Protein AF-A0A5B0GP78-F1 (afdb_monomer)

pLDDT: mean 81.44, std 9.81, range [38.75, 91.44]

Sequence (176 aa):
GNIVSFLLTGSVFTGFVVVGLNAFSGYLQEEQATGTLESVLVMPTSVIRPMLFSGGAALIGTALGSLTMVAMFGIVLDVPFDPDPIGVVSVLGLLILVTGGLGLAGCGVLLVTKRGDPVKWAVITATTLLSGVMYPVTIFPEWLQSVAGVLPTTIALDGVRLALTRAASPADLFPA

Mean predicted aligned error: 7.42 Å

Foldseek 3Di:
DPLCVLLLLLVLLLLLLLLLLCLQQVVVLVCLVVVCVVVVVPDPDDPVVVSNVSSVVSVVVSVVVSVVSCVVCCVVVVDDWPADPVLQCVLSVVSSVVSNVLSVVQNVVCVVVVDDRVSSVVLSVCLVPQLQSNHRNVVDDPVSSVVSVPDSSNLSSVSNVCRGHDPDDPVVSDDD

Nearest PDB structures (foldseek):
  8dku-assembly1_B  TM=7.288E-01  e=1.100E-02  Aquifex aeolicus VF5
  8tun-assembly1_C  TM=8.195E-01  e=5.662E-02  Caldimonas thermodepolymerans
  7k2t-assembly1_B  TM=7.533E-01  e=4.669E-02  Aquifex aeolicus VF5
  6oih-assembly1_D  TM=7.310E-01  e=3.669E-02  Aquifex aeolicus VF5
  6oih-assembly2_C  TM=7.118E-01  e=1.224E-01  Aquifex aeolicus VF5

Secondary structure (DSSP, 8-state):
--HHHHHHHHHHHHHHHHHHHHHHHHHHHHHHHTT-HHHHHHSSS-THHHHHHHHHHHHHHHHHHHHHHHHHHHHHHT------HHHHHHHHHHHHHHHHHHHHHHHHHHHHHSS--HHHHHHHHHHHHHSSSSS-GGGS-HHHHHHHHH-HHHHHHHHHHHHHHS---TTSSS--

Solvent-accessible surface area (backbone atoms only — not comparable to full-atom values): 9392 Å² total; per-residue (Å²): 131,58,70,66,59,52,45,47,55,27,51,45,50,50,51,50,49,53,40,17,26,34,26,49,29,45,54,55,49,51,31,54,76,72,66,43,45,69,60,50,71,69,43,98,57,68,69,64,56,62,24,52,50,54,23,52,52,50,47,51,52,48,52,51,51,41,50,52,50,50,52,52,50,33,70,76,64,70,54,91,69,53,63,30,67,66,52,37,51,52,41,52,50,51,47,36,54,56,30,30,53,49,10,46,54,17,35,57,52,22,70,72,65,74,60,67,46,67,47,49,52,52,52,52,52,46,38,59,69,46,31,31,36,84,50,68,53,84,79,48,60,71,77,54,36,57,56,25,67,70,34,69,59,20,53,39,47,52,37,41,52,43,15,37,72,32,84,61,56,85,73,76,63,54,88,130

Structure (mmCIF, N/CA/C/O backbone):
data_AF-A0A5B0GP78-F1
#
_entry.id   AF-A0A5B0GP78-F1
#
loop_
_atom_site.group_PDB
_atom_site.id
_atom_site.type_symbol
_atom_site.label_atom_id
_atom_site.label_alt_id
_atom_site.label_comp_id
_atom_site.label_asym_id
_atom_site.label_entity_id
_atom_site.label_seq_id
_atom_site.pdbx_PDB_ins_code
_atom_site.Cartn_x
_atom_site.Cartn_y
_atom_site.Cartn_z
_atom_site.occupancy
_atom_site.B_iso_or_equiv
_atom_site.auth_seq_id
_atom_site.auth_comp_id
_atom_site.auth_asym_id
_atom_site.auth_atom_id
_atom_site.pdbx_PDB_model_num
ATOM 1 N N . GLY A 1 1 ? 14.517 -6.211 -17.759 1.00 55.75 1 GLY A N 1
ATOM 2 C CA . GLY A 1 1 ? 14.844 -5.618 -16.449 1.00 55.75 1 GLY A CA 1
ATOM 3 C C . GLY A 1 1 ? 15.441 -6.683 -15.555 1.00 55.75 1 GLY A C 1
ATOM 4 O O . GLY A 1 1 ? 15.081 -7.844 -15.709 1.00 55.75 1 GLY A O 1
ATOM 5 N N . ASN A 1 2 ? 16.364 -6.311 -14.669 1.00 72.88 2 ASN A N 1
ATOM 6 C CA . ASN A 1 2 ? 16.935 -7.219 -13.673 1.00 72.88 2 ASN A CA 1
ATOM 7 C C . ASN A 1 2 ? 15.807 -7.761 -12.767 1.00 72.88 2 ASN A C 1
ATOM 9 O O . ASN A 1 2 ? 14.967 -6.980 -12.317 1.00 72.88 2 ASN A O 1
ATOM 13 N N . ILE A 1 3 ? 15.783 -9.074 -12.505 1.00 78.25 3 ILE A N 1
ATOM 14 C CA . ILE A 1 3 ? 14.830 -9.735 -11.589 1.00 78.25 3 ILE A CA 1
ATOM 15 C C . ILE A 1 3 ? 14.740 -9.000 -10.251 1.00 78.25 3 ILE A C 1
ATOM 17 O O . ILE A 1 3 ? 13.656 -8.873 -9.687 1.00 78.25 3 ILE A O 1
ATOM 21 N N . VAL A 1 4 ? 15.860 -8.450 -9.779 1.00 79.06 4 VAL A N 1
ATOM 22 C CA . VAL A 1 4 ? 15.880 -7.712 -8.519 1.00 79.06 4 VAL A CA 1
ATOM 23 C C . VAL A 1 4 ? 15.065 -6.424 -8.599 1.00 79.06 4 VAL A C 1
ATOM 25 O O . VAL A 1 4 ? 14.284 -6.161 -7.696 1.00 79.06 4 VAL A O 1
ATOM 28 N N . SER A 1 5 ? 15.163 -5.661 -9.691 1.00 78.19 5 SER A N 1
ATOM 29 C CA . SER A 1 5 ? 14.348 -4.453 -9.899 1.00 78.19 5 SER A CA 1
ATOM 30 C C . SER A 1 5 ? 12.855 -4.795 -9.943 1.00 78.19 5 SER A C 1
ATOM 32 O O . SER A 1 5 ? 12.046 -4.141 -9.290 1.00 78.19 5 SER A O 1
ATOM 34 N N . PHE A 1 6 ? 12.497 -5.890 -10.621 1.00 82.44 6 PHE A N 1
ATOM 35 C CA . PHE A 1 6 ? 11.115 -6.363 -10.696 1.00 82.44 6 PHE A CA 1
ATOM 36 C C . PHE A 1 6 ? 10.538 -6.710 -9.313 1.00 82.44 6 PHE A C 1
ATOM 38 O O . PHE A 1 6 ? 9.445 -6.253 -8.966 1.00 82.44 6 PHE A O 1
ATOM 45 N N . LEU A 1 7 ? 11.285 -7.479 -8.513 1.00 83.94 7 LEU A N 1
ATOM 46 C CA . LEU A 1 7 ? 10.881 -7.867 -7.158 1.00 83.94 7 LEU A CA 1
ATOM 47 C C . LEU A 1 7 ? 10.886 -6.680 -6.188 1.00 83.94 7 LEU A C 1
ATOM 49 O O . LEU A 1 7 ? 10.011 -6.593 -5.326 1.00 83.94 7 LEU A O 1
ATOM 53 N N . LEU A 1 8 ? 11.832 -5.751 -6.339 1.00 84.62 8 LEU A N 1
ATOM 54 C CA . LEU A 1 8 ? 11.929 -4.533 -5.537 1.00 84.62 8 LEU A CA 1
ATOM 55 C C . LEU A 1 8 ? 10.680 -3.668 -5.717 1.00 84.62 8 LEU A C 1
ATOM 57 O O . LEU A 1 8 ? 10.011 -3.343 -4.737 1.00 84.62 8 LEU A O 1
ATOM 61 N N . THR A 1 9 ? 10.326 -3.357 -6.967 1.00 84.62 9 THR A N 1
ATOM 62 C CA . THR A 1 9 ? 9.128 -2.571 -7.285 1.00 84.62 9 THR A CA 1
ATOM 63 C C . THR A 1 9 ? 7.865 -3.271 -6.796 1.00 84.62 9 THR A C 1
ATOM 65 O O . THR A 1 9 ? 7.009 -2.632 -6.189 1.00 84.62 9 THR A O 1
ATOM 68 N N . GLY A 1 10 ? 7.766 -4.591 -6.989 1.00 86.56 10 GLY A N 1
ATOM 69 C CA . GLY A 1 10 ? 6.640 -5.378 -6.486 1.00 86.56 10 GLY A CA 1
ATOM 70 C C . GLY A 1 10 ? 6.514 -5.347 -4.956 1.00 86.56 10 GLY A C 1
ATOM 71 O O . GLY A 1 10 ? 5.409 -5.225 -4.423 1.00 86.56 10 GLY A O 1
ATOM 72 N N . SER A 1 11 ? 7.635 -5.407 -4.238 1.00 87.12 11 SER A N 1
ATOM 73 C CA . SER A 1 11 ? 7.663 -5.371 -2.770 1.00 87.12 11 SER A CA 1
ATOM 74 C C . SER A 1 11 ? 7.248 -4.005 -2.228 1.00 87.12 11 SER A C 1
ATOM 76 O O . SER A 1 11 ? 6.394 -3.929 -1.344 1.00 87.12 11 SER A O 1
ATOM 78 N N . VAL A 1 12 ? 7.790 -2.925 -2.803 1.00 89.00 12 VAL A N 1
ATOM 79 C CA . VAL A 1 12 ? 7.402 -1.547 -2.466 1.00 89.00 12 VAL A CA 1
ATOM 80 C C . VAL A 1 12 ? 5.907 -1.345 -2.704 1.00 89.00 12 VAL A C 1
ATOM 82 O O . VAL A 1 12 ? 5.195 -0.896 -1.807 1.00 89.00 12 VAL A O 1
ATOM 85 N N . PHE A 1 13 ? 5.412 -1.750 -3.875 1.00 90.00 13 PHE A N 1
ATOM 86 C CA . PHE A 1 13 ? 3.995 -1.670 -4.226 1.00 90.00 13 PHE A CA 1
ATOM 87 C C . PHE A 1 13 ? 3.102 -2.421 -3.230 1.00 90.00 13 PHE A C 1
ATOM 89 O O . PHE A 1 13 ? 2.105 -1.882 -2.751 1.00 90.00 13 PHE A O 1
ATOM 96 N N . THR A 1 14 ? 3.487 -3.644 -2.860 1.00 90.56 14 THR A N 1
ATOM 97 C CA . THR A 1 14 ? 2.739 -4.453 -1.886 1.00 90.56 14 THR A CA 1
ATOM 98 C C . THR A 1 14 ? 2.671 -3.764 -0.524 1.00 90.56 14 THR A C 1
ATOM 100 O O . THR A 1 14 ? 1.616 -3.773 0.108 1.00 90.56 14 THR A O 1
ATOM 103 N N . GLY A 1 15 ?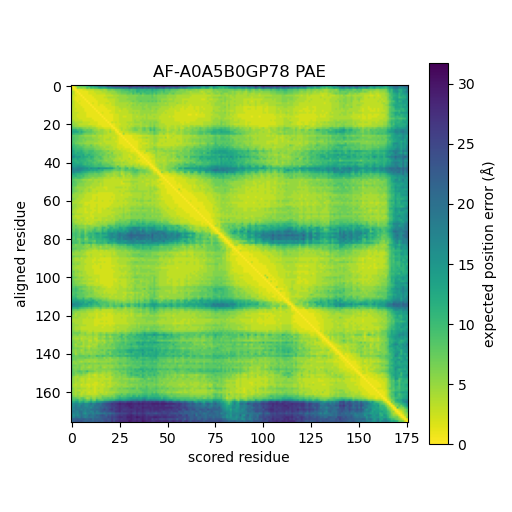 3.752 -3.104 -0.093 1.00 89.75 15 GLY A N 1
ATOM 104 C CA . GLY A 1 15 ? 3.760 -2.285 1.121 1.00 89.75 15 GLY A CA 1
ATOM 105 C C . GLY A 1 15 ? 2.688 -1.192 1.096 1.00 89.75 15 GLY A C 1
ATOM 106 O O . GLY A 1 15 ? 1.914 -1.068 2.045 1.00 89.75 15 GLY A O 1
ATOM 107 N N . PHE A 1 16 ? 2.569 -0.460 -0.015 1.00 91.00 16 PHE A N 1
ATOM 108 C CA . PHE A 1 16 ? 1.534 0.568 -0.178 1.00 91.00 16 PHE A CA 1
ATOM 109 C C . PHE A 1 16 ? 0.111 -0.004 -0.191 1.00 91.00 16 PHE A C 1
ATOM 111 O O . PHE A 1 16 ? -0.769 0.573 0.445 1.00 91.00 16 PHE A O 1
ATOM 118 N N . VAL A 1 17 ? -0.119 -1.155 -0.836 1.00 91.44 17 VAL A N 1
ATOM 119 C CA . VAL A 1 17 ? -1.424 -1.848 -0.791 1.00 91.44 17 VAL A CA 1
ATOM 120 C C . VAL A 1 17 ? -1.795 -2.217 0.643 1.00 91.44 17 VAL A C 1
ATOM 122 O O . VAL A 1 17 ? -2.919 -1.973 1.086 1.00 91.44 17 VAL A O 1
ATOM 125 N N . VAL A 1 18 ? -0.844 -2.786 1.387 1.00 90.69 18 VAL A N 1
ATOM 126 C CA . VAL A 1 18 ? -1.052 -3.187 2.781 1.00 90.69 18 VAL A CA 1
ATOM 127 C C . VAL A 1 18 ? -1.347 -1.973 3.652 1.00 90.69 18 VAL A C 1
ATOM 129 O O . VAL A 1 18 ? -2.261 -2.039 4.474 1.00 90.69 18 VAL A O 1
ATOM 132 N N . VAL A 1 19 ? -0.629 -0.861 3.486 1.00 91.31 19 VAL A N 1
ATOM 133 C CA . VAL A 1 19 ? -0.928 0.354 4.253 1.00 91.31 19 VAL A CA 1
ATOM 134 C C . VAL A 1 19 ? -2.282 0.934 3.896 1.00 91.31 19 VAL A C 1
ATOM 136 O O . VAL A 1 19 ? -3.035 1.255 4.810 1.00 91.31 19 VAL A O 1
ATOM 139 N N . GLY A 1 20 ? -2.630 1.026 2.613 1.00 90.06 20 GLY A N 1
ATOM 140 C CA . GLY A 1 20 ? -3.936 1.537 2.203 1.00 90.06 20 GLY A CA 1
ATOM 141 C C . GLY A 1 20 ? -5.085 0.741 2.824 1.00 90.06 20 GLY A C 1
ATOM 142 O O . GLY A 1 20 ? -5.991 1.326 3.411 1.00 90.06 20 GLY A O 1
ATOM 143 N N . LEU A 1 21 ? -4.992 -0.593 2.822 1.00 88.69 21 LEU A N 1
ATOM 144 C CA . LEU A 1 21 ? -5.978 -1.458 3.482 1.00 88.69 21 LEU A CA 1
ATOM 145 C C . LEU A 1 21 ? -6.023 -1.269 5.008 1.00 88.69 21 LEU A C 1
ATOM 147 O O . LEU A 1 21 ? -7.098 -1.326 5.600 1.00 88.69 21 LEU A O 1
ATOM 151 N N . ASN A 1 22 ? -4.874 -1.050 5.654 1.00 87.62 22 ASN A N 1
ATOM 152 C CA . ASN A 1 22 ? -4.783 -0.906 7.111 1.00 87.62 22 ASN A CA 1
ATOM 153 C C . ASN A 1 22 ? -5.085 0.498 7.632 1.00 87.62 22 ASN A C 1
ATOM 155 O O . ASN A 1 22 ? -5.357 0.630 8.824 1.00 87.62 22 ASN A O 1
ATOM 159 N N . ALA A 1 23 ? -5.045 1.527 6.782 1.00 82.19 23 ALA A N 1
ATOM 160 C CA . ALA A 1 23 ? -5.165 2.923 7.197 1.00 82.19 23 ALA A CA 1
ATOM 161 C C . ALA A 1 23 ? -6.413 3.186 8.056 1.00 82.19 23 ALA A C 1
ATOM 163 O O . ALA A 1 23 ? -6.379 4.018 8.957 1.00 82.19 23 ALA A O 1
ATOM 164 N N . PHE A 1 24 ? -7.492 2.435 7.812 1.00 76.31 24 PHE A N 1
ATOM 165 C CA . PHE A 1 24 ? -8.740 2.538 8.566 1.00 76.31 24 PHE A CA 1
ATOM 166 C C . PHE A 1 24 ? -9.005 1.328 9.465 1.00 76.31 24 PHE A C 1
ATOM 168 O O . PHE A 1 24 ? -9.429 1.502 10.607 1.00 76.31 24 PHE A O 1
ATOM 175 N N . SER A 1 25 ? -8.768 0.102 8.988 1.00 79.31 25 SER A N 1
ATOM 176 C CA . SER A 1 25 ? -9.119 -1.095 9.761 1.00 79.31 25 SER A CA 1
ATOM 177 C C . SER A 1 25 ? -8.108 -1.425 10.862 1.00 79.31 25 SER A C 1
ATOM 179 O O . SER A 1 25 ? -8.491 -2.059 11.842 1.00 79.31 25 SER A O 1
ATOM 181 N N . GLY A 1 26 ? -6.857 -0.959 10.752 1.00 78.94 26 GLY A N 1
ATOM 182 C CA . GLY A 1 26 ? -5.792 -1.229 11.721 1.00 78.94 26 GLY A CA 1
ATOM 183 C C . GLY A 1 26 ? -6.059 -0.603 13.088 1.00 78.94 26 GLY A C 1
ATOM 184 O O . GLY A 1 26 ? -6.044 -1.314 14.087 1.00 78.94 26 GLY A O 1
ATOM 185 N N . TYR A 1 27 ? -6.393 0.693 13.119 1.00 83.81 27 TYR A N 1
ATOM 186 C CA . TYR A 1 27 ? -6.717 1.393 14.368 1.00 83.81 27 TYR A CA 1
ATOM 187 C C . TYR A 1 27 ? -7.916 0.754 15.077 1.00 83.81 27 TYR A C 1
ATOM 189 O O . TYR A 1 27 ? -7.850 0.457 16.264 1.00 83.81 27 TYR A O 1
ATOM 197 N N . LEU A 1 28 ? -8.999 0.470 14.343 1.00 82.50 28 LEU A N 1
ATOM 198 C CA . LEU A 1 28 ? -10.164 -0.175 14.946 1.00 82.50 28 LEU A CA 1
ATOM 199 C C . LEU A 1 28 ? -9.828 -1.567 15.472 1.00 82.50 28 LEU A C 1
ATOM 201 O O . LEU A 1 28 ? -10.233 -1.878 16.582 1.00 82.50 28 LEU A O 1
ATOM 205 N N . GLN A 1 29 ? -9.093 -2.383 14.712 1.00 81.06 29 GLN A N 1
ATOM 206 C CA . GLN A 1 29 ? -8.654 -3.714 15.143 1.00 81.06 29 GLN A CA 1
ATOM 207 C C . GLN A 1 29 ? -7.839 -3.675 16.430 1.00 81.06 29 GLN A C 1
ATOM 209 O O . GLN A 1 29 ? -8.065 -4.506 17.307 1.00 81.06 29 GLN A O 1
ATOM 214 N N . GLU A 1 30 ? -6.922 -2.718 16.541 1.00 84.31 30 GLU A N 1
ATOM 215 C CA . GLU A 1 30 ? -6.119 -2.515 17.742 1.00 84.31 30 GLU A CA 1
ATOM 216 C C . GLU A 1 30 ? -7.011 -2.179 18.939 1.00 84.31 30 GLU A C 1
ATOM 218 O O . GLU A 1 30 ? -6.979 -2.902 19.931 1.00 84.31 30 GLU A O 1
ATOM 223 N N . GLU A 1 31 ? -7.910 -1.202 18.793 1.00 85.06 31 GLU A N 1
ATOM 224 C CA . GLU A 1 31 ? -8.881 -0.827 19.830 1.00 85.06 31 GLU A CA 1
ATOM 225 C C . GLU A 1 31 ? -9.859 -1.969 20.182 1.00 85.06 31 GLU A C 1
ATOM 227 O O . GLU A 1 31 ? -10.335 -2.063 21.318 1.00 85.06 31 GLU A O 1
ATOM 232 N N . GLN A 1 32 ? -10.190 -2.858 19.228 1.00 83.88 32 GLN A N 1
ATOM 233 C CA . GLN A 1 32 ? -11.003 -4.051 19.515 1.00 83.88 32 GLN A CA 1
ATOM 234 C C . GLN A 1 32 ? -10.207 -5.057 20.343 1.00 83.88 32 GLN A C 1
ATOM 236 O O . GLN A 1 32 ? -10.741 -5.633 21.289 1.00 83.88 32 GLN A O 1
ATOM 241 N N . ALA A 1 33 ? -8.945 -5.283 19.973 1.00 84.12 33 ALA A N 1
ATOM 242 C CA . ALA A 1 33 ? -8.072 -6.257 20.615 1.00 84.12 33 ALA A CA 1
ATOM 243 C C . ALA A 1 33 ? -7.727 -5.851 22.054 1.00 84.12 33 ALA A C 1
ATOM 245 O O . ALA A 1 33 ? -7.632 -6.714 22.925 1.00 84.12 33 ALA A O 1
ATOM 246 N N . THR A 1 34 ? -7.591 -4.551 22.316 1.00 87.62 34 THR A N 1
ATOM 247 C CA . THR A 1 34 ? -7.378 -3.987 23.657 1.00 87.62 34 THR A CA 1
ATOM 248 C C . THR A 1 34 ? -8.669 -3.839 24.465 1.00 87.62 34 THR A C 1
ATOM 250 O O . THR A 1 34 ? -8.605 -3.568 25.662 1.00 87.62 34 THR A O 1
ATOM 253 N N . GLY A 1 35 ? -9.841 -4.024 23.844 1.00 85.44 35 GLY A N 1
ATOM 254 C CA . GLY A 1 35 ? -11.146 -3.875 24.494 1.00 85.44 35 GLY A CA 1
ATOM 255 C C . GLY A 1 35 ? -11.534 -2.422 24.793 1.00 85.44 35 GLY A C 1
ATOM 256 O O . GLY A 1 35 ? -12.434 -2.179 25.593 1.00 85.44 35 GLY A O 1
ATOM 257 N N . THR A 1 36 ? -10.871 -1.448 24.167 1.00 89.00 36 THR A N 1
ATOM 258 C CA . THR A 1 36 ? -11.061 -0.009 24.416 1.00 89.00 36 THR A CA 1
ATOM 259 C C . THR A 1 36 ? -12.035 0.655 23.447 1.00 89.00 36 THR A C 1
ATOM 261 O O . THR A 1 36 ? -12.419 1.801 23.676 1.00 89.00 36 THR A O 1
ATOM 264 N N . LEU A 1 37 ? -12.532 -0.066 22.432 1.00 83.31 37 LEU A N 1
ATOM 265 C CA . LEU A 1 37 ? -13.538 0.442 21.487 1.00 83.31 37 LEU A CA 1
ATOM 266 C C . LEU A 1 37 ? -14.727 1.140 22.150 1.00 83.31 37 LEU A C 1
ATOM 268 O O . LEU A 1 37 ? -15.116 2.221 21.718 1.00 83.31 37 LEU A O 1
ATOM 272 N N . GLU A 1 38 ? -15.334 0.518 23.164 1.00 85.06 38 GLU A N 1
ATOM 273 C CA . GLU A 1 38 ? -16.517 1.080 23.827 1.00 85.06 38 GLU A CA 1
ATOM 274 C C . GLU A 1 38 ? -16.169 2.400 24.518 1.00 85.06 38 GLU A C 1
ATOM 276 O O . GLU A 1 38 ? -16.917 3.370 24.419 1.00 85.06 38 GLU A O 1
ATOM 281 N N . SER A 1 39 ? -14.981 2.476 25.126 1.00 86.50 39 SER A N 1
ATOM 282 C CA . SER A 1 39 ? -14.470 3.713 25.710 1.00 86.50 39 SER A CA 1
ATOM 283 C C . SER A 1 39 ? -14.248 4.789 24.646 1.00 86.50 39 SER A C 1
ATOM 285 O O . SER A 1 39 ? -14.605 5.941 24.877 1.00 86.50 39 SER A O 1
ATOM 287 N N . VAL A 1 40 ? -13.685 4.436 23.487 1.00 85.50 40 VAL A N 1
ATOM 288 C CA . VAL A 1 40 ? -13.427 5.374 22.380 1.00 85.50 40 VAL A CA 1
ATOM 289 C C . VAL A 1 40 ? -14.728 5.880 21.750 1.00 85.50 40 VAL A C 1
ATOM 291 O O . VAL A 1 40 ? -14.809 7.047 21.377 1.00 85.50 40 VAL A O 1
ATOM 294 N N . LEU A 1 41 ? -15.769 5.047 21.675 1.00 83.56 41 LEU A N 1
ATOM 295 C CA . LEU A 1 41 ? -17.084 5.432 21.143 1.00 83.56 41 LEU A CA 1
ATOM 296 C C . LEU A 1 41 ? -17.867 6.372 22.071 1.00 83.56 41 LEU A C 1
ATOM 298 O O . LEU A 1 41 ? -18.704 7.134 21.591 1.00 83.56 41 LEU A O 1
ATOM 302 N N . VAL A 1 42 ? -17.608 6.321 23.380 1.00 89.12 42 VAL A N 1
ATOM 303 C CA . VAL A 1 42 ? -18.243 7.199 24.382 1.00 89.12 42 VAL A CA 1
ATOM 304 C C . VAL A 1 42 ? -17.502 8.534 24.524 1.00 89.12 42 VAL A C 1
ATOM 306 O O . VAL A 1 42 ? -18.062 9.510 25.028 1.00 89.12 42 VAL A O 1
ATOM 309 N N . MET A 1 43 ? -16.250 8.616 24.066 1.00 87.50 43 MET A N 1
ATOM 310 C CA . MET A 1 43 ? -15.494 9.865 24.095 1.00 87.50 43 MET A CA 1
ATOM 311 C C . MET A 1 43 ? -16.140 10.939 23.201 1.00 87.50 43 MET A C 1
ATOM 313 O O . MET A 1 43 ? -16.664 10.642 22.130 1.00 87.50 43 MET A O 1
ATOM 317 N N . PRO A 1 44 ? -16.033 12.228 23.574 1.00 82.75 44 PRO A N 1
ATOM 318 C CA . PRO A 1 44 ? -16.580 13.341 22.790 1.00 82.75 44 PRO A CA 1
ATOM 319 C C . PRO A 1 44 ? -15.833 13.596 21.464 1.00 82.75 44 PRO A C 1
ATOM 321 O O . PRO A 1 44 ? -16.146 14.538 20.737 1.00 82.75 44 PRO A O 1
ATOM 324 N N . THR A 1 45 ? -14.815 12.796 21.142 1.00 81.12 45 THR A N 1
ATOM 325 C CA . THR A 1 45 ? -13.989 12.919 19.938 1.00 81.12 45 THR A CA 1
ATOM 326 C C . THR A 1 45 ? -14.410 11.914 18.873 1.00 81.12 45 THR A C 1
ATOM 328 O O . THR A 1 45 ? -14.544 10.729 19.154 1.00 81.12 45 THR A O 1
ATOM 331 N N . SER A 1 46 ? -14.538 12.351 17.616 1.00 82.31 46 SER A N 1
ATOM 332 C CA . SER A 1 46 ? -14.850 11.442 16.506 1.00 82.31 46 SER A CA 1
ATOM 333 C C . SER A 1 46 ? -13.728 10.423 16.270 1.00 82.31 46 SER A C 1
ATOM 335 O O . SER A 1 46 ? -12.580 10.829 16.063 1.00 82.31 46 SER A O 1
ATOM 337 N N . VAL A 1 47 ? -14.081 9.142 16.146 1.00 81.12 47 VAL A N 1
ATOM 338 C CA . VAL A 1 47 ? -13.166 8.019 15.841 1.00 81.12 47 VAL A CA 1
ATOM 339 C C . VAL A 1 47 ? -12.363 8.230 14.545 1.00 81.12 47 VAL A C 1
ATOM 341 O O . VAL A 1 47 ? -11.233 7.775 14.415 1.00 81.12 47 VAL A O 1
ATOM 344 N N . ILE A 1 48 ? -12.899 9.012 13.604 1.00 80.62 48 ILE A N 1
ATOM 345 C CA . ILE A 1 48 ? -12.260 9.304 12.312 1.00 80.62 48 ILE A CA 1
ATOM 346 C C . ILE A 1 48 ? -10.903 10.015 12.475 1.00 80.62 48 ILE A C 1
ATOM 348 O O . ILE A 1 48 ? -9.986 9.771 11.696 1.00 80.62 48 ILE A O 1
ATOM 352 N N . ARG A 1 49 ? -10.739 10.883 13.484 1.00 85.38 49 ARG A N 1
ATOM 353 C CA . ARG A 1 49 ? -9.491 11.648 13.683 1.00 85.38 49 ARG A CA 1
ATOM 354 C C . ARG A 1 49 ? -8.284 10.750 13.998 1.00 85.38 49 ARG A C 1
ATOM 356 O O . ARG A 1 49 ? -7.303 10.845 13.261 1.00 85.38 49 ARG A O 1
ATOM 363 N N . PRO A 1 50 ? -8.319 9.888 15.033 1.00 84.50 50 PRO A N 1
ATOM 364 C CA . PRO A 1 50 ? -7.210 8.977 15.309 1.00 84.50 50 PRO A CA 1
ATOM 365 C C . PRO A 1 50 ? -6.985 7.963 14.180 1.00 84.50 50 PRO A C 1
ATOM 367 O O . PRO A 1 50 ? -5.833 7.665 13.874 1.00 84.50 50 PRO A O 1
ATOM 370 N N . MET A 1 51 ? -8.043 7.519 13.484 1.00 84.69 51 MET A N 1
ATOM 371 C CA . MET A 1 51 ? -7.903 6.670 12.290 1.00 84.69 51 MET A CA 1
ATOM 372 C C . MET A 1 51 ? -7.071 7.353 11.196 1.00 84.69 51 MET A C 1
ATOM 374 O O . MET A 1 51 ? -6.094 6.782 10.719 1.00 84.69 51 MET A O 1
ATOM 378 N N . LEU A 1 52 ? -7.410 8.595 10.828 1.00 85.88 52 LEU A N 1
ATOM 379 C CA . LEU A 1 52 ? -6.667 9.348 9.810 1.00 85.88 52 LEU A CA 1
ATOM 380 C C . LEU A 1 52 ? -5.218 9.612 10.227 1.00 85.88 52 LEU A C 1
ATOM 382 O O . LEU A 1 52 ? -4.320 9.546 9.389 1.00 85.88 52 LEU A O 1
ATOM 386 N N . PHE A 1 53 ? -4.982 9.892 11.510 1.00 87.81 53 PHE A N 1
ATOM 387 C CA . PHE A 1 53 ? -3.632 10.109 12.026 1.00 87.81 53 PHE A CA 1
ATOM 388 C C . PHE A 1 53 ? -2.780 8.836 11.948 1.00 87.81 53 PHE A C 1
ATOM 390 O O . PHE A 1 53 ? -1.662 8.880 11.436 1.00 87.81 53 PHE A O 1
ATOM 397 N N . SER A 1 54 ? -3.324 7.699 12.391 1.00 87.06 54 SER A N 1
ATOM 398 C CA . SER A 1 54 ? -2.653 6.395 12.318 1.00 87.06 54 SER A CA 1
ATOM 399 C C . SER A 1 54 ? -2.360 5.991 10.868 1.00 87.06 54 SER A C 1
ATOM 401 O O . SER A 1 54 ? -1.222 5.655 10.532 1.00 87.06 54 SER A O 1
ATOM 403 N N . GLY A 1 55 ? -3.343 6.132 9.972 1.00 87.56 55 GLY A N 1
ATOM 404 C CA . GLY A 1 55 ? -3.164 5.870 8.543 1.00 87.56 55 GLY A CA 1
ATOM 405 C C . GLY A 1 55 ? -2.108 6.770 7.896 1.00 87.56 55 GLY A C 1
ATOM 406 O O . GLY A 1 55 ? -1.245 6.284 7.167 1.00 87.56 55 GLY A O 1
ATOM 407 N N . GLY A 1 56 ? -2.117 8.070 8.205 1.00 88.62 56 GLY A N 1
ATOM 408 C CA . GLY A 1 56 ? -1.109 9.019 7.726 1.00 88.62 56 GLY A CA 1
ATOM 409 C C . GLY A 1 56 ? 0.303 8.685 8.218 1.00 88.62 56 GLY A C 1
ATOM 410 O O . GLY A 1 56 ? 1.247 8.686 7.428 1.00 88.62 56 GLY A O 1
ATOM 411 N N . ALA A 1 57 ? 0.452 8.330 9.496 1.00 89.25 57 ALA A N 1
ATOM 412 C CA . ALA A 1 57 ? 1.733 7.907 10.058 1.00 89.25 57 ALA A CA 1
ATOM 413 C C . ALA A 1 57 ? 2.258 6.623 9.391 1.00 89.25 57 ALA A C 1
ATOM 415 O O . ALA A 1 57 ? 3.434 6.552 9.029 1.00 89.25 57 ALA A O 1
ATOM 416 N N . ALA A 1 58 ? 1.385 5.637 9.157 1.00 89.44 58 ALA A N 1
ATOM 417 C CA . ALA A 1 58 ? 1.738 4.399 8.462 1.00 89.44 58 ALA A CA 1
ATOM 418 C C . ALA A 1 58 ? 2.165 4.643 7.003 1.00 89.44 58 ALA A C 1
ATOM 420 O O . ALA A 1 58 ? 3.123 4.026 6.523 1.00 89.44 58 ALA A O 1
ATOM 421 N N . LEU A 1 59 ? 1.498 5.574 6.308 1.00 89.50 59 LEU A N 1
ATOM 422 C CA . LEU A 1 59 ? 1.864 5.995 4.952 1.00 89.50 59 LEU A CA 1
ATOM 423 C C . LEU A 1 59 ? 3.245 6.642 4.912 1.00 89.50 59 LEU A C 1
ATOM 425 O O . LEU A 1 59 ? 4.061 6.266 4.073 1.00 89.50 59 LEU A O 1
ATOM 429 N N . ILE A 1 60 ? 3.537 7.558 5.837 1.00 90.88 60 ILE A N 1
ATOM 430 C CA . ILE A 1 60 ? 4.859 8.194 5.936 1.00 90.88 60 ILE A CA 1
ATOM 431 C C . ILE A 1 60 ? 5.935 7.143 6.223 1.00 90.88 60 ILE A C 1
ATOM 433 O O . ILE A 1 60 ? 6.966 7.123 5.553 1.00 90.88 60 ILE A O 1
ATOM 437 N N . GLY A 1 61 ? 5.686 6.236 7.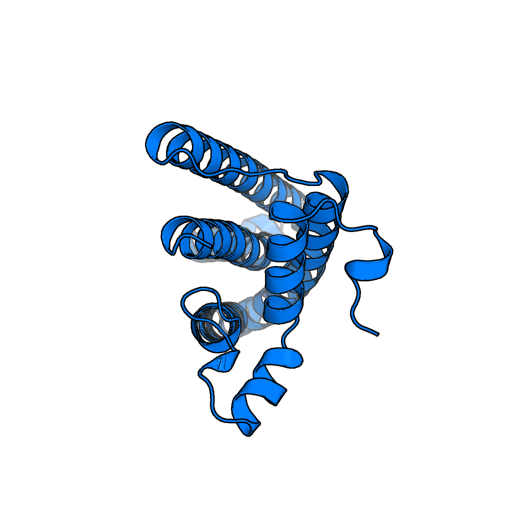173 1.00 90.62 61 GLY A N 1
ATOM 438 C CA . GLY A 1 61 ? 6.616 5.155 7.504 1.00 90.62 61 GLY A CA 1
ATOM 439 C C . GLY A 1 61 ? 6.910 4.244 6.311 1.00 90.62 61 GLY A C 1
ATOM 440 O O . GLY A 1 61 ? 8.063 3.895 6.070 1.00 90.62 61 GLY A O 1
ATOM 441 N N . THR A 1 62 ? 5.892 3.919 5.514 1.00 91.00 62 THR A N 1
ATOM 442 C CA . THR A 1 62 ? 6.053 3.079 4.315 1.00 91.00 62 THR A CA 1
ATOM 443 C C . THR A 1 62 ? 6.723 3.821 3.172 1.00 91.00 62 THR A C 1
ATOM 445 O O . THR A 1 62 ? 7.577 3.245 2.505 1.00 91.00 62 THR A O 1
ATOM 448 N N . ALA A 1 63 ? 6.425 5.106 2.980 1.00 89.19 63 ALA A N 1
ATOM 449 C CA . ALA A 1 63 ? 7.131 5.939 2.014 1.00 89.19 63 ALA A CA 1
ATOM 450 C C . ALA A 1 63 ? 8.627 6.020 2.353 1.00 89.19 63 ALA A C 1
ATOM 452 O O . ALA A 1 63 ? 9.464 5.733 1.498 1.00 89.19 63 ALA A O 1
ATOM 453 N N . LEU A 1 64 ? 8.970 6.300 3.613 1.00 91.25 64 LEU A N 1
ATOM 454 C CA . LEU A 1 64 ? 10.358 6.310 4.080 1.00 91.25 64 LEU A CA 1
ATOM 455 C C . LEU A 1 64 ? 11.019 4.936 3.929 1.00 91.25 64 LEU A C 1
ATOM 457 O O . LEU A 1 64 ? 12.120 4.857 3.395 1.00 91.25 64 LEU A O 1
ATOM 461 N N . GLY A 1 65 ? 10.344 3.857 4.334 1.00 88.81 65 GLY A N 1
ATOM 462 C CA . GLY A 1 65 ? 10.841 2.486 4.177 1.00 88.81 65 GLY A CA 1
ATOM 463 C C . GLY A 1 65 ? 11.063 2.090 2.715 1.00 88.81 65 GLY A C 1
ATOM 464 O O . GLY A 1 65 ? 12.049 1.437 2.386 1.00 88.81 65 GLY A O 1
ATOM 465 N N . SER A 1 66 ? 10.183 2.524 1.811 1.00 87.69 66 SER A N 1
ATOM 466 C CA . SER A 1 66 ? 10.345 2.288 0.376 1.00 87.69 66 SER A CA 1
ATOM 467 C C . SER A 1 66 ? 11.519 3.072 -0.206 1.00 87.69 66 SER A C 1
ATOM 469 O O . SER A 1 66 ? 12.290 2.519 -0.987 1.00 87.69 66 SER A O 1
ATOM 471 N N . LEU A 1 67 ? 11.709 4.325 0.221 1.00 86.88 67 LEU A N 1
ATOM 472 C CA . LEU A 1 67 ? 12.823 5.165 -0.206 1.00 86.88 67 LEU A CA 1
ATOM 473 C C . LEU A 1 67 ? 14.158 4.577 0.260 1.00 86.88 67 LEU A C 1
ATOM 475 O O . LEU A 1 67 ? 15.093 4.480 -0.529 1.00 86.88 67 LEU A O 1
ATOM 479 N N . THR A 1 68 ? 14.247 4.149 1.523 1.00 86.81 68 THR A N 1
ATOM 480 C CA . THR A 1 68 ? 15.464 3.527 2.064 1.00 86.81 68 THR A CA 1
ATOM 481 C C . THR A 1 68 ? 15.759 2.201 1.378 1.00 86.81 68 THR A C 1
ATOM 483 O O . THR A 1 68 ? 16.909 1.942 1.034 1.00 86.81 68 THR A O 1
ATOM 486 N N . MET A 1 69 ? 14.735 1.390 1.112 1.00 85.25 69 MET A N 1
ATOM 487 C CA . MET A 1 69 ? 14.870 0.140 0.374 1.00 85.25 69 MET A CA 1
ATOM 488 C C . MET A 1 69 ? 15.388 0.392 -1.050 1.00 85.25 69 MET A C 1
ATOM 490 O O . MET A 1 69 ? 16.394 -0.196 -1.442 1.00 85.25 69 MET A O 1
ATOM 494 N N . VAL A 1 70 ? 14.777 1.308 -1.806 1.00 83.50 70 VAL A N 1
ATOM 495 C CA . VAL A 1 70 ? 15.233 1.650 -3.164 1.00 83.50 70 VAL A CA 1
ATOM 496 C C . VAL A 1 70 ? 16.644 2.237 -3.153 1.00 83.50 70 VAL A C 1
ATOM 498 O O . VAL A 1 70 ? 17.463 1.827 -3.969 1.00 83.50 70 VAL A O 1
ATOM 501 N N . ALA A 1 71 ? 16.971 3.122 -2.208 1.00 83.38 71 ALA A N 1
ATOM 502 C CA . ALA A 1 71 ? 18.313 3.689 -2.082 1.00 83.38 71 ALA A CA 1
ATOM 503 C C . ALA A 1 71 ? 19.366 2.612 -1.781 1.00 83.38 71 ALA A C 1
ATOM 505 O O . ALA A 1 71 ? 20.424 2.585 -2.408 1.00 83.38 71 ALA A O 1
ATOM 506 N N . MET A 1 72 ? 19.073 1.688 -0.862 1.00 83.69 72 MET A N 1
ATOM 507 C CA . MET A 1 72 ? 20.005 0.617 -0.506 1.00 83.69 72 MET A CA 1
ATOM 508 C C . MET A 1 72 ? 20.245 -0.345 -1.661 1.00 83.69 72 MET A C 1
ATOM 510 O O . MET A 1 72 ? 21.394 -0.635 -1.989 1.00 83.69 72 MET A O 1
ATOM 514 N N . PHE A 1 73 ? 19.182 -0.804 -2.320 1.00 79.31 73 PHE A N 1
ATOM 515 C CA . PHE A 1 73 ? 19.319 -1.712 -3.456 1.00 79.31 73 PHE A CA 1
ATOM 516 C C . PHE A 1 73 ? 19.870 -1.017 -4.707 1.00 79.31 73 PHE A C 1
ATOM 518 O O . PHE A 1 73 ? 20.601 -1.650 -5.462 1.00 79.31 73 PHE A O 1
ATOM 525 N N . GLY A 1 74 ? 19.591 0.273 -4.904 1.00 75.88 74 GLY A N 1
ATOM 526 C CA . GLY A 1 74 ? 20.172 1.075 -5.981 1.00 75.88 74 GLY A CA 1
ATOM 527 C C . GLY A 1 74 ? 21.691 1.201 -5.857 1.00 75.88 74 GLY A C 1
ATOM 528 O O . GLY A 1 74 ? 22.395 0.971 -6.833 1.00 75.88 74 GLY A O 1
ATOM 529 N N . ILE A 1 75 ? 22.202 1.472 -4.649 1.00 74.31 75 ILE A N 1
ATOM 530 C CA . ILE A 1 75 ? 23.648 1.589 -4.388 1.00 74.31 75 ILE A CA 1
ATOM 531 C C . ILE A 1 75 ? 24.352 0.226 -4.471 1.00 74.31 75 ILE A C 1
ATOM 533 O O . ILE A 1 75 ? 25.451 0.132 -5.007 1.00 74.31 75 ILE A O 1
ATOM 537 N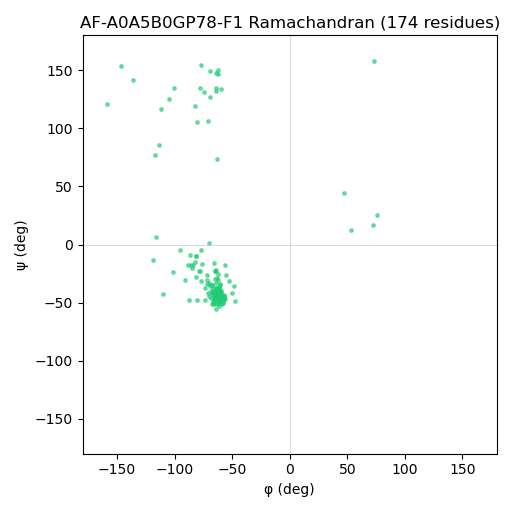 N . VAL A 1 76 ? 23.743 -0.835 -3.930 1.00 76.69 76 VAL A N 1
ATOM 538 C CA . VAL A 1 76 ? 24.382 -2.163 -3.847 1.00 76.69 76 VAL A CA 1
ATOM 539 C C . VAL A 1 76 ? 24.367 -2.907 -5.187 1.00 76.69 76 VAL A C 1
ATOM 541 O O . VAL A 1 76 ? 25.278 -3.689 -5.451 1.00 76.69 76 VAL A O 1
ATOM 544 N N . LEU A 1 77 ? 23.346 -2.696 -6.023 1.00 71.50 77 LEU A N 1
ATOM 545 C CA . LEU A 1 77 ? 23.124 -3.478 -7.248 1.00 71.50 77 LEU A CA 1
ATOM 546 C C . LEU A 1 77 ? 23.223 -2.664 -8.546 1.00 71.50 77 LEU A C 1
ATOM 548 O O . LEU A 1 77 ? 22.918 -3.214 -9.604 1.00 71.50 77 LEU A O 1
ATOM 552 N N . ASP A 1 78 ? 23.625 -1.391 -8.460 1.00 67.69 78 ASP A N 1
ATOM 553 C CA . ASP A 1 78 ? 23.812 -0.463 -9.588 1.00 67.69 78 ASP A CA 1
ATOM 554 C C . ASP A 1 78 ? 22.628 -0.470 -10.571 1.00 67.69 78 ASP A C 1
ATOM 556 O O . ASP A 1 78 ? 22.767 -0.579 -11.790 1.00 67.69 78 ASP A O 1
ATOM 560 N N . VAL A 1 79 ? 21.409 -0.450 -10.023 1.00 65.75 79 VAL A N 1
ATOM 561 C CA . VAL A 1 79 ? 20.190 -0.498 -10.835 1.00 65.75 79 VAL A CA 1
ATOM 562 C C . VAL A 1 79 ? 19.877 0.914 -11.334 1.00 65.75 79 VAL A C 1
ATOM 564 O O . VAL A 1 79 ? 19.615 1.789 -10.505 1.00 65.75 79 VAL A O 1
ATOM 567 N N . PRO A 1 80 ? 19.839 1.155 -12.660 1.00 64.88 80 PRO A N 1
ATOM 568 C CA . PRO A 1 80 ? 19.466 2.454 -13.196 1.00 64.88 80 PRO A CA 1
ATOM 569 C C . PRO A 1 80 ? 17.964 2.671 -12.986 1.00 64.88 80 PRO A C 1
ATOM 571 O O . PRO A 1 80 ? 17.135 2.056 -13.658 1.00 64.88 80 PRO A O 1
ATOM 574 N N . PHE A 1 81 ? 17.622 3.533 -12.033 1.00 66.12 81 PHE A N 1
ATOM 575 C CA . PHE A 1 81 ? 16.274 4.060 -11.859 1.00 66.12 81 PHE A CA 1
ATOM 576 C C . PHE A 1 81 ? 16.250 5.501 -12.365 1.00 66.12 81 PHE A C 1
ATOM 578 O O . PHE A 1 81 ? 17.025 6.327 -11.887 1.00 66.12 81 PHE A O 1
ATOM 585 N N . ASP A 1 82 ? 15.344 5.796 -13.295 1.00 70.12 82 ASP A N 1
ATOM 586 C CA . ASP A 1 82 ? 15.018 7.163 -13.715 1.00 70.12 82 ASP A CA 1
ATOM 587 C C . ASP A 1 82 ? 13.546 7.423 -13.368 1.00 70.12 82 ASP A C 1
ATOM 589 O O . ASP A 1 82 ? 12.663 7.243 -14.211 1.00 70.12 82 ASP A O 1
ATOM 593 N N . PRO A 1 83 ? 13.244 7.677 -12.079 1.00 71.12 83 PRO A N 1
ATOM 594 C CA . PRO A 1 83 ? 11.870 7.785 -11.625 1.00 71.12 83 PRO A CA 1
ATOM 595 C C . PRO A 1 83 ? 11.257 9.112 -12.074 1.00 71.12 83 PRO A C 1
ATOM 597 O O . PRO A 1 83 ? 11.809 10.174 -11.791 1.00 71.12 83 PRO A O 1
ATOM 600 N N . ASP A 1 84 ? 10.060 9.064 -12.662 1.00 78.75 84 ASP A N 1
ATOM 601 C CA . ASP A 1 84 ? 9.179 10.230 -12.719 1.00 78.75 84 ASP A CA 1
ATOM 602 C C . ASP A 1 84 ? 8.437 10.373 -11.374 1.00 78.75 84 ASP A C 1
ATOM 604 O O . ASP A 1 84 ? 7.504 9.609 -11.090 1.00 78.75 84 ASP A O 1
ATOM 608 N N . PRO A 1 85 ? 8.813 11.342 -10.516 1.00 77.62 85 PRO A N 1
ATOM 609 C CA . PRO A 1 85 ? 8.192 11.493 -9.206 1.00 77.62 85 PRO A CA 1
ATOM 610 C C . PRO A 1 85 ? 6.701 11.837 -9.304 1.00 77.62 85 PRO A C 1
ATOM 612 O O . PRO A 1 85 ? 5.938 11.466 -8.412 1.00 77.62 85 PRO A O 1
ATOM 615 N N . ILE A 1 86 ? 6.262 12.514 -10.369 1.00 80.81 86 ILE A N 1
ATOM 616 C CA . ILE A 1 86 ? 4.863 12.930 -10.527 1.00 80.81 86 ILE A CA 1
ATOM 617 C C . ILE A 1 86 ? 3.996 11.715 -10.875 1.00 80.81 86 ILE A C 1
ATOM 619 O O . ILE A 1 86 ? 2.967 11.481 -10.230 1.00 80.81 86 ILE A O 1
ATOM 623 N N . GLY A 1 87 ? 4.430 10.898 -11.837 1.00 80.19 87 GLY A N 1
ATOM 624 C CA . GLY A 1 87 ? 3.787 9.636 -12.190 1.00 80.19 87 GLY A CA 1
ATOM 625 C C . GLY A 1 87 ? 3.700 8.677 -11.005 1.00 80.19 87 GLY A C 1
ATOM 626 O O . GLY A 1 87 ? 2.619 8.184 -10.686 1.00 80.19 87 GLY A O 1
ATOM 627 N N . VAL A 1 88 ? 4.797 8.484 -10.267 1.00 82.12 88 VAL A N 1
ATOM 628 C CA . VAL A 1 88 ? 4.802 7.594 -9.092 1.00 82.12 88 VAL A CA 1
ATOM 629 C C . VAL A 1 88 ? 3.828 8.080 -8.015 1.00 82.12 88 VAL A C 1
ATOM 631 O O . VAL A 1 88 ? 3.019 7.294 -7.521 1.00 82.12 88 VAL A O 1
ATOM 634 N N . VAL A 1 89 ? 3.858 9.368 -7.659 1.00 85.50 89 VAL A N 1
ATOM 635 C CA . VAL A 1 89 ? 2.977 9.919 -6.614 1.00 85.50 89 VAL A CA 1
ATOM 636 C C . VAL A 1 89 ? 1.508 9.860 -7.029 1.00 85.50 89 VAL A C 1
ATOM 638 O O . VAL A 1 89 ? 0.661 9.529 -6.200 1.00 85.50 89 VAL A O 1
ATOM 641 N N . SER A 1 90 ? 1.189 10.141 -8.294 1.00 84.75 90 SER A N 1
ATOM 642 C CA . SER A 1 90 ? -0.194 10.093 -8.782 1.00 84.75 90 SER A CA 1
ATOM 643 C C . SER A 1 90 ? -0.771 8.674 -8.751 1.00 84.75 90 SER A C 1
ATOM 645 O O . SER A 1 90 ? -1.856 8.470 -8.200 1.00 84.75 90 SER A O 1
ATOM 647 N N . VAL A 1 91 ? -0.027 7.678 -9.244 1.00 86.62 91 VAL A N 1
ATOM 648 C CA . VAL A 1 91 ? -0.463 6.273 -9.235 1.00 86.62 91 VAL A CA 1
ATOM 649 C C . VAL A 1 91 ? -0.573 5.739 -7.808 1.00 86.62 91 VAL A C 1
ATOM 651 O O . VAL A 1 91 ? -1.575 5.110 -7.467 1.00 86.62 91 VAL A O 1
ATOM 654 N N . LEU A 1 92 ? 0.407 6.022 -6.941 1.00 86.88 92 LEU A N 1
ATOM 655 C CA . LEU A 1 92 ? 0.344 5.613 -5.534 1.00 86.88 92 LEU A CA 1
ATOM 656 C C . LEU A 1 92 ? -0.802 6.305 -4.788 1.00 86.88 92 LEU A C 1
ATOM 658 O O . LEU A 1 92 ? -1.474 5.666 -3.982 1.00 86.88 92 LEU A O 1
ATOM 662 N N . GLY A 1 93 ? -1.075 7.579 -5.075 1.00 87.44 93 GLY A N 1
ATOM 663 C CA . GLY A 1 93 ? -2.213 8.302 -4.508 1.00 87.44 93 GLY A CA 1
ATOM 664 C C . GLY A 1 93 ? -3.550 7.657 -4.878 1.00 87.44 93 GLY A C 1
ATOM 665 O O . GLY A 1 93 ? -4.378 7.405 -4.002 1.00 87.44 93 GLY A O 1
ATOM 666 N N . LEU A 1 94 ? -3.737 7.312 -6.155 1.00 87.94 94 LEU A N 1
ATOM 667 C CA . LEU A 1 94 ? -4.921 6.581 -6.621 1.00 87.94 94 LEU A CA 1
ATOM 668 C C . LEU A 1 94 ? -5.021 5.193 -5.982 1.00 87.94 94 LEU A C 1
ATOM 670 O O . LEU A 1 94 ? -6.096 4.802 -5.525 1.00 87.94 94 LEU A O 1
ATOM 674 N N . LEU A 1 95 ? -3.904 4.470 -5.880 1.00 90.00 95 LEU A N 1
ATOM 675 C CA . LEU A 1 95 ? -3.853 3.170 -5.216 1.00 90.00 95 LEU A CA 1
ATOM 676 C C . LEU A 1 95 ? -4.306 3.266 -3.756 1.00 90.00 95 LEU A C 1
ATOM 678 O O . LEU A 1 95 ? -5.111 2.446 -3.314 1.00 90.00 95 LEU A O 1
ATO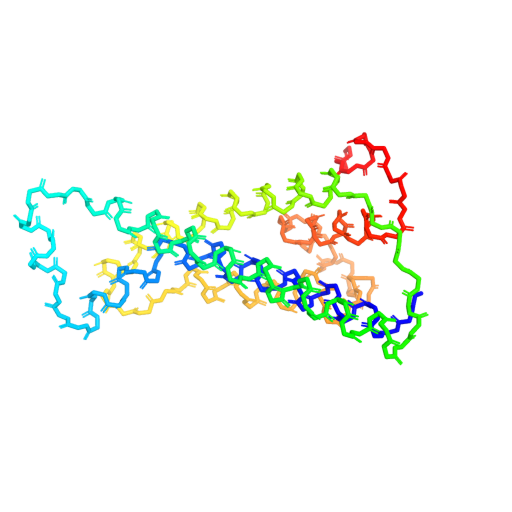M 682 N N . ILE A 1 96 ? -3.819 4.264 -3.014 1.00 89.69 96 ILE A N 1
ATOM 683 C CA . ILE A 1 96 ? -4.185 4.495 -1.610 1.00 89.69 96 ILE A CA 1
ATOM 684 C C . ILE A 1 96 ? -5.673 4.829 -1.487 1.00 89.69 96 ILE A C 1
ATOM 686 O O . ILE A 1 96 ? -6.324 4.333 -0.573 1.00 89.69 96 ILE A O 1
ATOM 690 N N . LEU A 1 97 ? -6.242 5.612 -2.408 1.00 89.12 97 LEU A N 1
ATOM 691 C CA . LEU A 1 97 ? -7.680 5.904 -2.407 1.00 89.12 97 LEU A CA 1
ATOM 692 C C . LEU A 1 97 ? -8.520 4.640 -2.628 1.00 89.12 97 LEU A C 1
ATOM 694 O O . LEU A 1 97 ? -9.475 4.397 -1.888 1.00 89.12 97 LEU A O 1
ATOM 698 N N . VAL A 1 98 ? -8.148 3.807 -3.603 1.00 89.88 98 VAL A N 1
ATOM 699 C CA . VAL A 1 98 ? -8.864 2.558 -3.910 1.00 89.88 98 VAL A CA 1
ATOM 700 C C . VAL A 1 98 ? -8.743 1.559 -2.757 1.00 89.88 98 VAL A C 1
ATOM 702 O O . VAL A 1 98 ? -9.744 1.044 -2.260 1.00 89.88 98 VAL A O 1
ATOM 705 N N . THR A 1 99 ? -7.521 1.296 -2.296 1.00 88.62 99 THR A N 1
ATOM 706 C CA . THR A 1 99 ? -7.258 0.330 -1.215 1.00 88.62 99 THR A CA 1
ATOM 707 C C . THR A 1 99 ? -7.753 0.828 0.140 1.00 88.62 99 THR A C 1
ATOM 709 O O . THR A 1 99 ? -8.256 0.028 0.923 1.00 88.62 99 THR A O 1
ATOM 712 N N . GLY A 1 100 ? -7.718 2.137 0.390 1.00 88.12 100 GLY A N 1
ATOM 713 C CA . GLY A 1 100 ? -8.329 2.774 1.556 1.00 88.12 100 GLY A CA 1
ATOM 714 C C . GLY A 1 100 ? -9.846 2.619 1.582 1.00 88.12 100 GLY A C 1
ATOM 715 O O . GLY A 1 100 ? -10.404 2.260 2.618 1.00 88.12 100 GLY A O 1
ATOM 716 N N . GLY A 1 101 ? -10.518 2.795 0.439 1.00 87.31 101 GLY A N 1
ATOM 717 C CA . GLY A 1 101 ? -11.953 2.522 0.307 1.00 87.31 101 GLY A CA 1
ATOM 718 C C . GLY A 1 101 ? -12.302 1.056 0.587 1.00 87.31 101 GLY A C 1
ATOM 719 O O . GLY A 1 101 ? -13.240 0.772 1.333 1.00 87.31 101 GLY A O 1
ATOM 720 N N . LEU A 1 102 ? -11.505 0.118 0.063 1.00 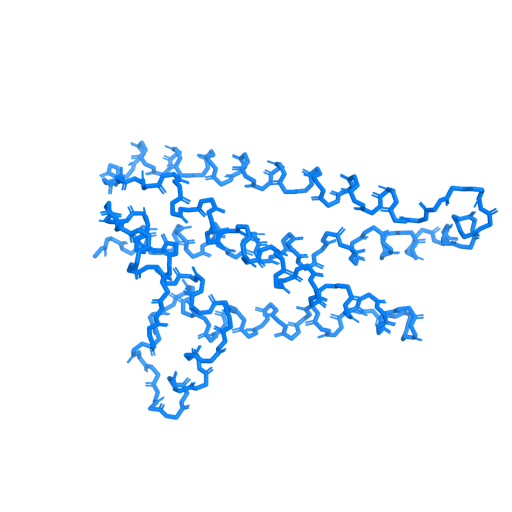87.94 102 LEU A N 1
ATOM 721 C CA . LEU A 1 102 ? -11.653 -1.314 0.353 1.00 87.94 102 LEU A CA 1
ATOM 722 C C . LEU A 1 102 ? -11.388 -1.638 1.832 1.00 87.94 102 LEU A C 1
ATOM 724 O O . LEU A 1 102 ? -12.123 -2.425 2.425 1.00 87.94 102 LEU A O 1
ATOM 728 N N . GLY A 1 103 ? -10.386 -1.007 2.448 1.00 87.50 103 GLY A N 1
ATOM 729 C CA . GLY A 1 103 ? -10.087 -1.145 3.875 1.00 87.50 103 GLY A CA 1
ATOM 730 C C . GLY A 1 103 ? -11.217 -0.620 4.764 1.00 87.50 103 GLY A C 1
ATOM 731 O O . GLY A 1 103 ? -11.559 -1.238 5.771 1.00 87.50 103 GLY A O 1
ATOM 732 N N . LEU A 1 104 ? -11.866 0.477 4.364 1.00 86.00 104 LEU A N 1
ATOM 733 C CA . LEU A 1 104 ? -13.045 1.009 5.050 1.00 86.00 104 LEU A CA 1
ATOM 734 C C . LEU A 1 104 ? -14.250 0.060 4.934 1.00 86.00 104 LEU A C 1
ATOM 736 O O . LEU A 1 104 ? -14.945 -0.174 5.923 1.00 86.00 104 LEU A O 1
ATOM 740 N N . ALA A 1 105 ? -14.469 -0.544 3.762 1.00 86.44 105 ALA A N 1
ATOM 741 C CA . ALA A 1 105 ? -15.490 -1.579 3.587 1.00 86.44 105 ALA A CA 1
ATOM 742 C C . ALA A 1 105 ? -15.205 -2.815 4.464 1.00 86.44 105 ALA A C 1
ATOM 744 O O . ALA A 1 105 ? -16.107 -3.322 5.133 1.00 86.44 105 ALA A O 1
ATOM 745 N N . GLY A 1 106 ? -13.942 -3.253 4.526 1.00 84.62 106 GLY A N 1
ATOM 746 C CA . GLY A 1 106 ? -13.487 -4.325 5.418 1.00 84.62 106 GLY A CA 1
ATOM 747 C C . GLY A 1 106 ? -13.714 -4.011 6.892 1.00 84.62 106 GLY A C 1
ATOM 748 O O . GLY A 1 106 ? -14.192 -4.862 7.638 1.00 84.62 106 GLY A O 1
ATOM 749 N N . CYS A 1 107 ? -13.483 -2.762 7.292 1.00 82.75 107 CYS A N 1
ATOM 750 C CA . CYS A 1 107 ? -13.756 -2.271 8.638 1.00 82.75 107 CYS A CA 1
ATOM 751 C C . CYS A 1 107 ? -15.242 -2.401 9.025 1.00 82.75 107 CYS A C 1
ATOM 753 O O . CYS A 1 107 ? -15.560 -2.856 10.124 1.00 82.75 107 CYS A O 1
ATOM 755 N N . GLY A 1 108 ? -16.160 -2.080 8.105 1.00 83.25 108 GLY A N 1
ATOM 756 C CA . GLY A 1 108 ? -17.599 -2.266 8.319 1.00 83.25 108 GLY A CA 1
ATOM 757 C C . GLY A 1 108 ? -17.979 -3.730 8.561 1.00 83.25 108 GLY A C 1
ATOM 758 O O . GLY A 1 108 ? -18.726 -4.030 9.490 1.00 83.25 108 GLY A O 1
ATOM 759 N N . VAL A 1 109 ? -17.415 -4.653 7.775 1.00 84.56 109 VAL A N 1
ATOM 760 C CA . VAL A 1 109 ? -17.622 -6.099 7.970 1.00 84.56 109 VAL A CA 1
ATOM 761 C C . VAL A 1 109 ? -17.035 -6.556 9.305 1.00 84.56 109 VAL A C 1
ATOM 763 O O . VAL A 1 109 ? -17.699 -7.271 10.051 1.00 84.56 109 VAL A O 1
ATOM 766 N N . LEU A 1 110 ? -15.827 -6.097 9.631 1.00 83.19 110 LEU A N 1
ATOM 767 C CA . LEU A 1 110 ? -15.106 -6.442 10.853 1.00 83.19 110 LEU A CA 1
ATOM 768 C C . LEU A 1 110 ? -15.858 -6.026 12.122 1.00 83.19 110 LEU A C 1
ATOM 770 O O . LEU A 1 110 ? -15.897 -6.785 13.089 1.00 83.19 110 LEU A O 1
ATOM 774 N N . LEU A 1 111 ? -16.499 -4.855 12.118 1.00 81.88 111 LEU A N 1
ATOM 775 C CA . LEU A 1 111 ? -17.343 -4.406 13.229 1.00 81.88 111 LEU A CA 1
ATOM 776 C C . LEU A 1 111 ? -18.517 -5.360 13.496 1.00 81.88 111 LEU A C 1
ATOM 778 O O . LEU A 1 111 ? -18.899 -5.550 14.651 1.00 81.88 111 LEU A O 1
ATOM 782 N N . VAL A 1 112 ? -19.062 -5.984 12.448 1.00 83.94 112 VAL A N 1
ATOM 783 C CA . VAL A 1 112 ? -20.175 -6.939 12.554 1.00 83.94 112 VAL A CA 1
ATOM 784 C C . VAL A 1 112 ? -19.682 -8.323 12.968 1.00 83.94 112 VAL A C 1
ATOM 786 O O . VAL A 1 112 ? -20.242 -8.927 13.881 1.00 83.94 112 VAL A O 1
ATOM 789 N N . THR A 1 113 ? -18.636 -8.842 12.320 1.00 81.44 113 THR A N 1
ATOM 790 C CA . THR A 1 113 ? -18.118 -10.192 12.594 1.00 81.44 113 THR A CA 1
ATOM 791 C C . THR A 1 113 ? -17.296 -10.273 13.877 1.00 81.44 113 THR A C 1
ATOM 793 O O . THR A 1 113 ? -17.074 -11.378 14.373 1.00 81.44 113 THR A O 1
ATOM 796 N N . LYS A 1 114 ? -16.837 -9.134 14.420 1.00 76.75 114 LYS A N 1
ATOM 797 C CA . LYS A 1 114 ? -15.964 -9.011 15.607 1.00 76.75 114 LYS A CA 1
ATOM 798 C C . LYS A 1 114 ? -14.670 -9.835 15.532 1.00 76.75 114 LYS A C 1
ATOM 800 O O . LYS A 1 114 ? -14.004 -10.046 16.544 1.00 76.75 114 LYS A O 1
ATOM 805 N N . ARG A 1 115 ? -14.326 -10.363 14.354 1.00 73.75 115 ARG A N 1
ATOM 806 C CA . ARG A 1 115 ? -13.168 -11.234 14.156 1.00 73.75 115 ARG A CA 1
ATOM 807 C C . ARG A 1 115 ? -12.733 -11.249 12.698 1.00 73.75 115 ARG A C 1
ATOM 809 O O . ARG A 1 115 ? -13.466 -11.714 11.828 1.00 73.75 115 ARG A O 1
ATOM 816 N N . GLY A 1 116 ? -11.485 -10.840 12.486 1.00 70.56 116 GLY A N 1
ATOM 817 C CA . GLY A 1 116 ? -10.819 -10.878 11.189 1.00 70.56 116 GLY A CA 1
ATOM 818 C C . GLY A 1 116 ? -11.324 -9.825 10.202 1.00 70.56 116 GLY A C 1
ATOM 819 O O . GLY A 1 116 ? -12.438 -9.320 10.308 1.00 70.56 116 GLY A O 1
ATOM 820 N N . ASP A 1 117 ? -10.476 -9.518 9.222 1.00 82.00 117 ASP A N 1
ATOM 821 C CA . ASP A 1 117 ? -10.776 -8.616 8.110 1.00 82.00 117 ASP A CA 1
ATOM 822 C C . ASP A 1 117 ? -10.784 -9.439 6.806 1.00 82.00 117 ASP A C 1
ATOM 824 O O . ASP A 1 117 ? -9.738 -9.595 6.161 1.00 82.00 117 ASP A O 1
ATOM 828 N N . PRO A 1 118 ? -11.925 -10.066 6.447 1.00 82.38 118 PRO A N 1
ATOM 829 C CA . PRO A 1 118 ? -11.999 -10.957 5.289 1.00 82.38 118 PRO A CA 1
ATOM 830 C C . PRO A 1 118 ? -11.762 -10.208 3.975 1.00 82.38 118 PRO A C 1
ATOM 832 O O . PRO A 1 118 ? -11.215 -10.780 3.033 1.00 82.38 118 PRO A O 1
ATOM 835 N N . VAL A 1 119 ? -12.123 -8.922 3.926 1.00 85.06 119 VAL A N 1
ATOM 836 C CA . VAL A 1 119 ? -11.897 -8.062 2.761 1.00 85.06 119 VAL A CA 1
ATOM 837 C C . VAL A 1 119 ? -10.403 -7.830 2.582 1.00 85.06 119 VAL A C 1
ATOM 839 O O . VAL A 1 119 ? -9.869 -8.107 1.510 1.00 85.06 119 VAL A O 1
ATOM 842 N N . LYS A 1 120 ? -9.696 -7.413 3.639 1.00 86.88 120 LYS A N 1
ATOM 843 C CA . LYS A 1 120 ? -8.236 -7.257 3.601 1.00 86.88 120 LYS A CA 1
ATOM 844 C C . LYS A 1 120 ? -7.539 -8.552 3.204 1.00 86.88 120 LYS A C 1
ATOM 846 O O . LYS A 1 120 ? -6.651 -8.517 2.357 1.00 86.88 120 LYS A O 1
ATOM 851 N N . TRP A 1 121 ? -7.937 -9.686 3.783 1.00 88.38 121 TRP A N 1
ATOM 852 C CA . TRP A 1 121 ? -7.364 -10.985 3.425 1.00 88.38 121 TRP A CA 1
ATOM 853 C C . TRP A 1 121 ? -7.539 -11.284 1.930 1.00 88.38 121 TRP A C 1
ATOM 855 O O . TRP A 1 121 ? -6.552 -11.543 1.244 1.00 88.38 121 TRP A O 1
ATOM 865 N N . ALA A 1 122 ? -8.760 -11.151 1.402 1.00 89.06 122 ALA A N 1
ATOM 866 C CA . ALA A 1 122 ? -9.046 -11.401 -0.008 1.00 89.06 122 ALA A CA 1
ATOM 867 C C . ALA A 1 122 ? -8.241 -10.479 -0.939 1.00 89.06 122 ALA A C 1
ATOM 869 O O . ALA A 1 122 ? -7.657 -10.951 -1.914 1.00 89.06 122 ALA A O 1
ATOM 870 N N . VAL A 1 123 ? -8.158 -9.181 -0.624 1.00 88.31 123 VAL A N 1
ATOM 871 C CA . VAL A 1 123 ? -7.428 -8.205 -1.449 1.00 88.31 123 VAL A CA 1
ATOM 872 C C . VAL A 1 123 ? -5.920 -8.462 -1.420 1.00 88.31 123 VAL A C 1
ATOM 874 O O . VAL A 1 123 ? -5.282 -8.412 -2.471 1.00 88.31 123 VAL A O 1
ATOM 877 N N . ILE A 1 124 ? -5.332 -8.782 -0.262 1.00 88.88 124 ILE A N 1
ATOM 878 C CA . ILE A 1 124 ? -3.897 -9.106 -0.162 1.00 88.88 124 ILE A CA 1
ATOM 879 C C . ILE A 1 124 ? -3.576 -10.374 -0.955 1.00 88.88 124 ILE A C 1
ATOM 881 O O . ILE A 1 124 ? -2.601 -10.394 -1.711 1.00 88.88 124 ILE A O 1
ATOM 885 N N . THR A 1 125 ? -4.402 -11.414 -0.828 1.00 88.69 125 THR A N 1
ATOM 886 C CA . THR A 1 125 ? -4.217 -12.672 -1.561 1.00 88.69 125 THR A CA 1
ATOM 887 C C . THR A 1 125 ? -4.353 -12.457 -3.065 1.00 88.69 125 THR A C 1
ATOM 889 O O . THR A 1 125 ? -3.477 -12.879 -3.819 1.00 88.69 125 THR A O 1
ATOM 892 N N . ALA A 1 126 ? -5.392 -11.743 -3.506 1.00 87.38 126 ALA A N 1
ATOM 893 C CA . ALA A 1 126 ? -5.581 -11.407 -4.914 1.00 87.38 126 ALA A CA 1
ATOM 894 C C . ALA A 1 126 ? -4.418 -10.566 -5.453 1.00 87.38 126 ALA A C 1
ATOM 896 O O . ALA A 1 126 ? -3.912 -10.845 -6.530 1.00 87.38 126 ALA A 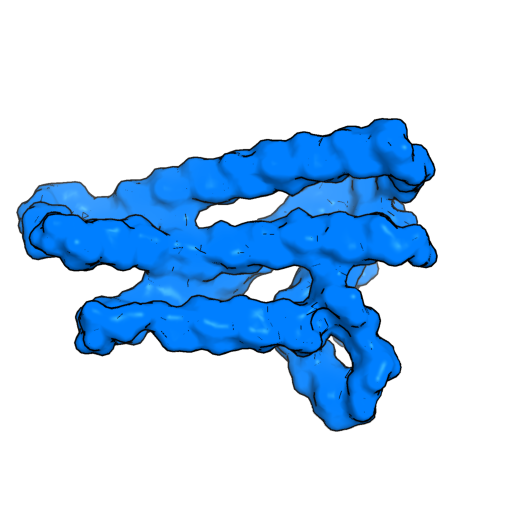O 1
ATOM 897 N N . THR A 1 127 ? -3.931 -9.588 -4.691 1.00 86.56 127 THR A N 1
ATOM 898 C CA . THR A 1 127 ? -2.783 -8.768 -5.102 1.00 86.56 127 THR A CA 1
ATOM 899 C C . THR A 1 127 ? -1.530 -9.624 -5.245 1.00 86.56 127 THR A C 1
ATOM 901 O O . THR A 1 127 ? -0.893 -9.621 -6.292 1.00 86.56 127 THR A O 1
ATOM 904 N N . THR A 1 128 ? -1.194 -10.415 -4.231 1.00 85.06 128 THR A N 1
ATOM 905 C CA . THR A 1 128 ? 0.040 -11.214 -4.228 1.00 85.06 128 THR A CA 1
ATOM 906 C C . THR A 1 128 ? 0.070 -12.240 -5.360 1.00 85.06 128 THR A C 1
ATOM 908 O O . THR A 1 128 ? 1.119 -12.452 -5.966 1.00 85.06 128 THR A O 1
ATOM 911 N N . LEU A 1 129 ? -1.073 -12.867 -5.651 1.00 84.81 129 LEU A N 1
ATOM 912 C CA . LEU A 1 129 ? -1.168 -13.914 -6.665 1.00 84.81 129 LEU A CA 1
ATOM 913 C C . LEU A 1 129 ? -1.431 -13.349 -8.064 1.00 84.81 129 LEU A C 1
ATOM 915 O O . LEU A 1 129 ? -0.762 -13.732 -9.009 1.00 84.81 129 LEU A O 1
ATOM 919 N N . LEU A 1 130 ? -2.389 -12.437 -8.217 1.00 83.94 130 LEU A N 1
ATOM 920 C CA . LEU A 1 130 ? -2.934 -12.068 -9.528 1.00 83.94 130 LEU A CA 1
ATOM 921 C C . LEU A 1 130 ? -2.380 -10.755 -10.080 1.00 83.94 130 LEU A C 1
ATOM 923 O O . LEU A 1 130 ? -2.390 -10.584 -11.294 1.00 83.94 130 LEU A O 1
ATOM 927 N N . SER A 1 131 ? -1.879 -9.842 -9.237 1.00 78.94 131 SER A N 1
ATOM 928 C CA . SER A 1 131 ? -1.442 -8.515 -9.718 1.00 78.94 131 SER A CA 1
ATOM 929 C C . SER A 1 131 ? -0.085 -8.514 -10.417 1.00 78.94 131 SER A C 1
ATOM 931 O O . SER A 1 131 ? 0.354 -7.494 -10.932 1.00 78.94 131 SER A O 1
ATOM 933 N N . GLY A 1 132 ? 0.601 -9.655 -10.437 1.00 80.81 132 GLY A N 1
ATOM 934 C CA . GLY A 1 132 ? 1.889 -9.793 -11.097 1.00 80.81 132 GLY A CA 1
ATOM 935 C C . GLY A 1 132 ? 3.068 -9.173 -10.335 1.00 80.81 132 GLY A C 1
ATOM 936 O O . GLY A 1 132 ? 4.077 -8.796 -10.937 1.00 80.81 132 GLY A O 1
ATOM 937 N N . VAL A 1 133 ? 2.952 -9.048 -9.007 1.00 82.75 133 VAL A N 1
ATOM 938 C CA . VAL A 1 133 ? 4.027 -8.600 -8.100 1.00 82.75 133 VAL A CA 1
ATOM 939 C C . VAL A 1 133 ? 5.217 -9.559 -8.124 1.00 82.75 133 VAL A C 1
ATOM 941 O O . VAL A 1 133 ? 6.355 -9.112 -8.243 1.00 82.75 133 VAL A O 1
ATOM 944 N N . MET A 1 134 ? 4.955 -10.865 -8.010 1.00 78.81 134 MET A N 1
ATOM 945 C CA . MET A 1 134 ? 5.998 -11.896 -7.895 1.00 78.81 134 MET A CA 1
ATOM 946 C C . MET A 1 134 ? 6.429 -12.463 -9.247 1.00 78.81 134 MET A C 1
ATOM 948 O O . MET A 1 134 ? 7.586 -12.835 -9.424 1.00 78.81 134 MET A O 1
ATOM 952 N N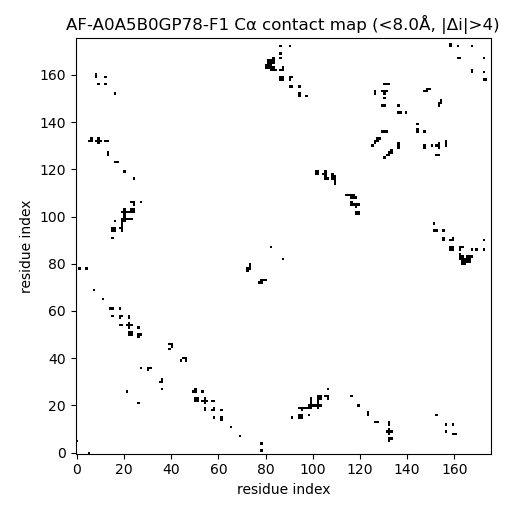 . TYR A 1 135 ? 5.519 -12.498 -10.216 1.00 80.56 135 TYR A N 1
ATOM 953 C CA . TYR A 1 135 ? 5.762 -12.993 -11.567 1.00 80.56 135 TYR A CA 1
ATOM 954 C C . TYR A 1 135 ? 4.920 -12.201 -12.575 1.00 80.56 135 TYR A C 1
ATOM 956 O O . TYR A 1 135 ? 3.888 -11.661 -12.195 1.00 80.56 135 TYR A O 1
ATOM 964 N N . PRO A 1 136 ? 5.330 -12.087 -13.847 1.00 80.50 136 PRO A N 1
ATOM 965 C CA . PRO A 1 136 ? 4.576 -11.324 -14.843 1.00 80.50 136 PRO A CA 1
ATOM 966 C C . PRO A 1 136 ? 3.176 -11.901 -15.089 1.00 80.50 136 PRO A C 1
ATOM 968 O O . PRO A 1 136 ? 3.005 -13.110 -15.096 1.00 80.50 136 PRO A O 1
ATOM 971 N N . VAL A 1 137 ? 2.177 -11.068 -15.384 1.00 81.88 137 VAL A N 1
ATOM 972 C CA . VAL A 1 137 ? 0.814 -11.548 -15.708 1.00 81.88 137 VAL A CA 1
ATOM 973 C C . VAL A 1 137 ? 0.792 -12.378 -17.007 1.00 81.88 137 VAL A C 1
ATOM 975 O O . VAL A 1 137 ? -0.065 -13.235 -17.191 1.00 81.88 137 VAL A O 1
ATOM 978 N N . THR A 1 138 ? 1.786 -12.201 -17.884 1.00 80.81 138 THR A N 1
ATOM 979 C CA . THR A 1 138 ? 1.892 -12.882 -19.187 1.00 80.81 138 THR A CA 1
ATOM 980 C C . THR A 1 138 ? 2.104 -14.395 -19.110 1.00 80.81 138 THR A C 1
ATOM 982 O O . THR A 1 138 ? 1.903 -15.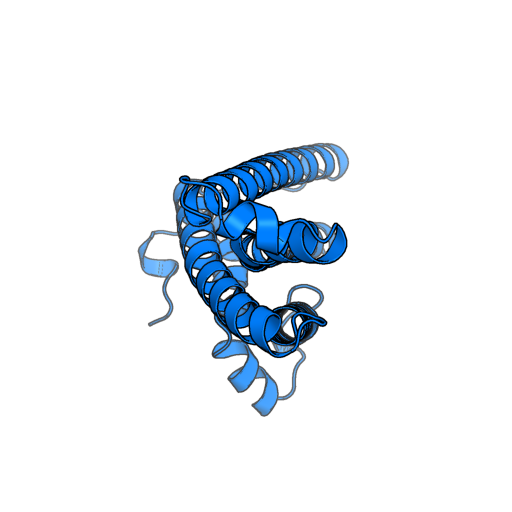074 -20.114 1.00 80.81 138 THR A O 1
ATOM 985 N N . ILE A 1 139 ? 2.495 -14.946 -17.952 1.00 85.38 139 ILE A N 1
ATOM 986 C CA . ILE A 1 139 ? 2.640 -16.405 -17.782 1.00 85.38 139 ILE A CA 1
ATOM 987 C C . ILE A 1 139 ? 1.308 -17.109 -17.494 1.00 85.38 139 ILE A C 1
ATOM 989 O O . ILE A 1 139 ? 1.250 -18.338 -17.479 1.00 85.38 139 ILE A O 1
ATOM 993 N N . PHE A 1 140 ? 0.243 -16.353 -17.232 1.00 84.94 140 PHE A N 1
ATOM 994 C CA . PHE A 1 140 ? -1.066 -16.914 -16.935 1.00 84.94 140 PHE A CA 1
ATOM 995 C C . PHE A 1 140 ? -1.803 -17.407 -18.184 1.00 84.94 140 PHE A C 1
ATOM 997 O O . PHE A 1 140 ? -1.581 -16.881 -19.274 1.00 84.94 140 PHE A O 1
ATOM 1004 N N . PRO A 1 141 ? -2.725 -18.378 -18.043 1.00 86.81 141 PRO A N 1
ATOM 1005 C CA . PRO A 1 141 ? -3.654 -18.718 -19.116 1.00 86.81 141 PRO A CA 1
ATOM 1006 C C . PRO A 1 141 ? -4.559 -17.519 -19.448 1.00 86.81 141 PRO A C 1
ATOM 1008 O O . PRO A 1 141 ? -4.873 -16.722 -18.564 1.00 86.81 141 PRO A O 1
ATOM 1011 N N . GLU A 1 142 ? -5.007 -17.406 -20.703 1.00 86.38 142 GLU A N 1
ATOM 1012 C CA . GLU A 1 142 ? -5.712 -16.219 -21.232 1.00 86.38 142 GLU A CA 1
ATOM 1013 C C . GLU A 1 142 ? -6.879 -15.746 -20.350 1.00 86.38 142 GLU A C 1
ATOM 1015 O O . GLU A 1 142 ? -7.009 -14.556 -20.070 1.00 86.38 142 GLU A O 1
ATOM 1020 N N . TRP A 1 143 ? -7.679 -16.680 -19.824 1.00 87.00 143 TRP A N 1
ATOM 1021 C CA . TRP A 1 143 ? -8.811 -16.361 -18.949 1.00 87.00 143 TRP A CA 1
ATOM 1022 C C . TRP A 1 143 ? -8.391 -15.643 -17.658 1.00 87.00 143 TRP A C 1
ATOM 1024 O O . TRP A 1 143 ? -9.095 -14.757 -17.177 1.00 87.00 143 TRP A O 1
ATOM 1034 N N . LEU A 1 144 ? -7.237 -16.003 -17.095 1.00 84.38 144 LEU A N 1
ATOM 1035 C CA . LEU A 1 144 ? -6.736 -15.425 -15.854 1.00 84.38 144 LEU A CA 1
ATOM 1036 C C . LEU A 1 144 ? -6.046 -14.079 -16.106 1.00 84.38 144 LEU A C 1
ATOM 1038 O O . LEU A 1 144 ? -6.103 -13.202 -15.246 1.00 84.38 144 LEU A O 1
ATOM 1042 N N . GLN A 1 145 ? -5.476 -13.879 -17.299 1.00 84.88 145 GLN A N 1
ATOM 1043 C CA . GLN A 1 145 ? -4.968 -12.572 -17.724 1.00 84.88 145 GLN A CA 1
ATOM 1044 C C . GLN A 1 145 ? -6.093 -11.532 -17.788 1.00 84.88 145 GLN A C 1
ATOM 1046 O O . GLN A 1 145 ? -5.916 -10.420 -17.297 1.00 84.88 145 GLN A O 1
ATOM 1051 N N . SER A 1 146 ? -7.271 -11.896 -18.313 1.00 84.44 146 SER A N 1
ATOM 1052 C CA . SER A 1 146 ? -8.430 -10.991 -18.337 1.00 84.44 146 SER A CA 1
ATOM 1053 C C . SER A 1 146 ? -8.889 -10.599 -16.932 1.00 84.44 146 SER A C 1
ATOM 1055 O O . SER A 1 146 ? -9.170 -9.430 -16.684 1.00 84.44 146 SER A O 1
ATOM 1057 N N . VAL A 1 147 ? -8.922 -11.549 -15.990 1.00 83.75 147 VAL A N 1
ATOM 1058 C CA . VAL A 1 147 ? -9.272 -11.264 -14.586 1.00 83.75 147 VAL A CA 1
ATOM 1059 C C . VAL A 1 147 ? -8.226 -10.359 -13.938 1.00 83.75 147 VAL A C 1
ATO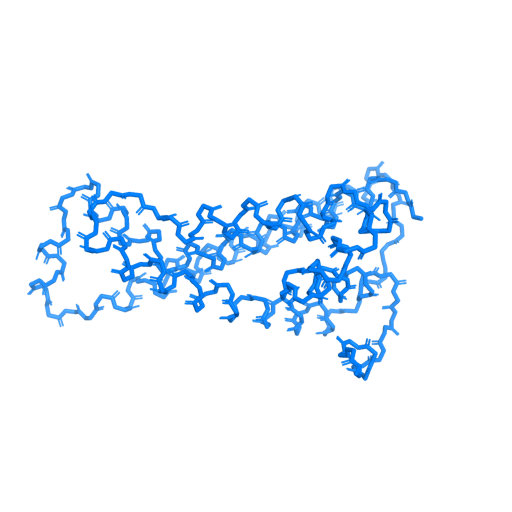M 1061 O O . VAL A 1 147 ? -8.581 -9.389 -13.270 1.00 83.75 147 VAL A O 1
ATOM 1064 N N . ALA A 1 148 ? -6.941 -10.644 -14.158 1.00 82.19 148 ALA A N 1
ATOM 1065 C CA . ALA A 1 148 ? -5.851 -9.831 -13.638 1.00 82.19 148 ALA A CA 1
ATOM 1066 C C . ALA A 1 148 ? -5.898 -8.397 -14.187 1.00 82.19 148 ALA A C 1
ATOM 1068 O O . ALA A 1 148 ? -5.700 -7.464 -13.417 1.00 82.19 148 ALA A O 1
ATOM 1069 N N . GLY A 1 149 ? -6.230 -8.204 -15.466 1.00 80.88 149 GLY A N 1
ATOM 1070 C CA . GLY A 1 149 ? -6.320 -6.880 -16.091 1.00 80.88 149 GLY A CA 1
ATOM 1071 C C . GLY A 1 149 ? -7.428 -5.978 -15.533 1.00 80.88 149 GLY A C 1
ATOM 1072 O O . GLY A 1 149 ? -7.318 -4.761 -15.617 1.00 80.88 149 GLY A O 1
ATOM 1073 N N . VAL A 1 150 ? -8.469 -6.550 -14.919 1.00 84.56 150 VAL A N 1
ATOM 1074 C CA . VAL A 1 150 ? -9.560 -5.784 -14.281 1.00 84.56 150 VAL A CA 1
ATOM 1075 C C . VAL A 1 150 ? -9.206 -5.372 -12.848 1.00 84.56 150 VAL A C 1
ATOM 1077 O O . VAL A 1 150 ? -9.800 -4.443 -12.297 1.00 84.56 150 VAL A O 1
ATOM 1080 N N . LEU A 1 151 ? -8.240 -6.044 -12.215 1.00 83.06 151 LEU A N 1
ATOM 1081 C CA . LEU A 1 151 ? -7.856 -5.722 -10.846 1.00 83.06 151 LEU A CA 1
ATOM 1082 C C . LEU A 1 151 ? -7.160 -4.352 -10.800 1.00 83.06 151 LEU A C 1
ATOM 1084 O O . LEU A 1 151 ? -6.137 -4.158 -11.463 1.00 83.06 151 LEU A O 1
ATOM 1088 N N . PRO A 1 152 ? -7.627 -3.420 -9.947 1.00 82.19 152 PRO A N 1
ATOM 1089 C CA . PRO A 1 152 ? -7.026 -2.091 -9.843 1.00 82.19 152 PRO A CA 1
ATOM 1090 C C . PRO A 1 152 ? -5.568 -2.156 -9.372 1.00 82.19 152 PRO A C 1
ATOM 1092 O O . PRO A 1 152 ? -4.774 -1.269 -9.671 1.00 82.19 152 PRO A O 1
ATOM 1095 N N . THR A 1 153 ? -5.198 -3.220 -8.654 1.00 84.62 153 THR A N 1
ATOM 1096 C CA . THR A 1 153 ? -3.830 -3.448 -8.189 1.00 84.62 153 THR A CA 1
ATOM 1097 C C . THR A 1 153 ? -2.882 -3.837 -9.320 1.00 84.62 153 THR A C 1
ATOM 1099 O O . THR A 1 153 ? -1.733 -3.412 -9.294 1.00 84.62 153 THR A O 1
ATOM 1102 N N . THR A 1 154 ? -3.345 -4.564 -10.339 1.00 84.75 154 THR A N 1
ATOM 1103 C CA . THR A 1 154 ? -2.539 -4.871 -11.532 1.00 84.75 154 THR A CA 1
ATOM 1104 C C . THR A 1 154 ? -2.253 -3.603 -12.328 1.00 84.75 154 THR A C 1
ATOM 1106 O O . THR A 1 154 ? -1.098 -3.294 -12.601 1.00 84.75 154 THR A O 1
ATOM 1109 N N . ILE A 1 155 ? -3.297 -2.816 -12.612 1.00 83.88 155 ILE A N 1
ATOM 1110 C CA . ILE A 1 155 ? -3.189 -1.566 -13.382 1.00 83.88 155 ILE A CA 1
ATOM 1111 C C . ILE A 1 155 ? -2.253 -0.579 -12.671 1.00 83.88 155 ILE A C 1
ATOM 1113 O O . ILE A 1 155 ? -1.375 0.021 -13.290 1.00 83.88 155 ILE A O 1
ATOM 1117 N N . ALA A 1 156 ? -2.394 -0.444 -11.350 1.00 85.19 156 ALA A N 1
ATOM 1118 C CA . ALA A 1 156 ? -1.528 0.423 -10.562 1.00 85.19 156 ALA A CA 1
ATOM 1119 C C . ALA A 1 156 ? -0.074 -0.075 -10.523 1.00 85.19 156 ALA A C 1
ATOM 1121 O O . ALA A 1 156 ? 0.846 0.739 -10.586 1.00 85.19 156 ALA A O 1
ATOM 1122 N N . LEU A 1 157 ? 0.163 -1.388 -10.438 1.00 85.00 157 LEU A N 1
ATOM 1123 C CA . LEU A 1 157 ? 1.520 -1.936 -10.448 1.00 85.00 157 LEU A CA 1
ATOM 1124 C C . LEU A 1 157 ? 2.219 -1.683 -11.787 1.00 85.00 157 LEU A C 1
ATOM 1126 O O . LEU A 1 157 ? 3.391 -1.301 -11.801 1.00 85.00 157 LEU A O 1
ATOM 1130 N N . ASP A 1 158 ? 1.507 -1.866 -12.896 1.00 84.31 158 ASP A N 1
ATOM 1131 C CA . ASP A 1 158 ? 2.036 -1.584 -14.229 1.00 84.31 158 ASP A CA 1
ATOM 1132 C C . ASP A 1 158 ? 2.331 -0.087 -14.399 1.00 84.31 158 ASP A C 1
ATOM 1134 O O . ASP A 1 158 ? 3.414 0.269 -14.867 1.00 84.31 158 ASP A O 1
ATOM 1138 N N . GLY A 1 159 ? 1.454 0.793 -13.902 1.00 81.00 159 GLY A N 1
ATOM 1139 C CA . GLY A 1 159 ? 1.691 2.241 -13.858 1.00 81.00 159 GLY A CA 1
ATOM 1140 C C . GLY A 1 159 ? 2.934 2.628 -13.046 1.00 81.00 159 GLY A C 1
ATOM 1141 O O . GLY A 1 159 ? 3.764 3.403 -13.520 1.00 81.00 159 GLY A O 1
ATOM 1142 N N . VAL A 1 160 ? 3.127 2.044 -11.856 1.00 81.94 160 VAL A N 1
ATOM 1143 C CA . VAL A 1 160 ? 4.334 2.275 -11.035 1.00 81.94 160 VAL A CA 1
ATOM 1144 C C . VAL A 1 160 ? 5.590 1.779 -11.753 1.00 81.94 160 VAL A C 1
ATOM 1146 O O . VAL A 1 160 ? 6.612 2.461 -11.749 1.00 81.94 160 VAL A O 1
ATOM 1149 N N . ARG A 1 161 ? 5.539 0.610 -12.398 1.00 82.50 161 ARG A N 1
ATOM 1150 C CA . ARG A 1 161 ? 6.677 0.075 -13.164 1.00 82.50 161 ARG A CA 1
ATOM 1151 C C . ARG A 1 161 ? 7.039 0.970 -14.345 1.00 82.50 161 ARG A C 1
ATOM 1153 O O . ARG A 1 161 ? 8.225 1.208 -14.569 1.00 82.50 161 ARG A O 1
ATOM 1160 N N . LEU A 1 162 ? 6.044 1.480 -15.069 1.00 78.62 162 LEU A N 1
ATOM 1161 C CA . LEU A 1 162 ? 6.251 2.427 -16.164 1.00 78.62 162 LEU A CA 1
ATOM 1162 C C . LEU A 1 162 ? 6.874 3.730 -15.657 1.00 78.62 162 LEU A C 1
ATOM 1164 O O . LEU A 1 162 ? 7.892 4.146 -16.200 1.00 78.62 162 LEU A O 1
ATOM 1168 N N . ALA A 1 163 ? 6.348 4.306 -14.574 1.00 76.56 163 ALA A N 1
ATOM 1169 C CA . ALA A 1 163 ? 6.859 5.549 -13.990 1.00 76.56 163 ALA A CA 1
ATOM 1170 C C . ALA A 1 163 ? 8.288 5.432 -13.419 1.00 76.56 163 ALA A C 1
ATOM 1172 O O . ALA A 1 163 ? 8.984 6.432 -13.286 1.00 76.56 163 ALA A O 1
ATOM 1173 N N . LEU A 1 164 ? 8.741 4.220 -13.077 1.00 71.62 164 LEU A N 1
ATOM 1174 C CA . LEU A 1 164 ? 10.106 3.960 -12.597 1.00 71.62 164 LEU A CA 1
ATOM 1175 C C . LEU A 1 164 ? 11.120 3.663 -13.714 1.00 71.62 164 LEU A C 1
ATOM 1177 O O . LEU A 1 164 ? 12.323 3.679 -13.455 1.00 71.62 164 LEU A O 1
ATOM 1181 N N . THR A 1 165 ? 10.654 3.315 -14.919 1.00 66.06 165 THR A N 1
ATOM 1182 C CA . THR A 1 165 ? 11.512 2.862 -16.036 1.00 66.06 165 THR A CA 1
ATOM 1183 C C . THR A 1 165 ? 11.444 3.750 -17.278 1.00 66.06 165 THR A C 1
ATOM 1185 O O . THR A 1 165 ? 12.291 3.626 -18.164 1.00 66.06 165 THR A O 1
ATOM 1188 N N . ARG A 1 166 ? 10.464 4.651 -17.356 1.00 58.62 166 ARG A N 1
ATOM 1189 C CA . ARG A 1 166 ? 10.321 5.678 -18.387 1.00 58.62 166 ARG A CA 1
ATOM 1190 C C . ARG A 1 166 ? 9.930 6.993 -17.721 1.00 58.62 166 ARG A C 1
ATOM 1192 O O . ARG A 1 166 ? 9.039 7.009 -16.878 1.00 58.62 166 ARG A O 1
ATOM 1199 N N . ALA A 1 167 ? 10.482 8.095 -18.223 1.00 48.06 167 ALA A N 1
ATOM 1200 C CA . ALA A 1 167 ? 9.845 9.407 -18.162 1.00 48.06 167 ALA A CA 1
ATOM 1201 C C . ALA A 1 167 ? 8.529 9.360 -18.969 1.00 48.06 167 ALA A C 1
ATOM 1203 O O . ALA A 1 167 ? 8.468 9.787 -20.122 1.00 48.06 167 ALA A O 1
ATOM 1204 N N . ALA A 1 168 ? 7.506 8.697 -18.426 1.00 48.44 168 ALA A N 1
ATOM 1205 C CA . ALA A 1 168 ? 6.218 8.519 -19.078 1.00 48.44 168 ALA A CA 1
ATOM 1206 C C . ALA A 1 168 ? 5.409 9.814 -18.963 1.00 48.44 168 ALA A C 1
ATOM 1208 O O . ALA A 1 168 ? 5.343 10.435 -17.905 1.00 48.44 168 ALA A O 1
ATOM 1209 N N . SER A 1 169 ? 4.792 10.231 -20.066 1.00 44.28 169 SER A N 1
ATOM 1210 C CA . SER A 1 169 ? 3.888 11.375 -20.055 1.00 44.28 169 SER A CA 1
ATOM 1211 C C . SER A 1 169 ? 2.608 11.022 -19.270 1.00 44.28 169 SER A C 1
ATOM 1213 O O . SER A 1 169 ? 2.192 9.862 -19.301 1.00 44.28 169 SER A O 1
ATOM 1215 N N . PRO A 1 170 ? 1.927 11.974 -18.595 1.00 55.06 170 PRO A N 1
ATOM 1216 C CA . PRO A 1 170 ? 0.713 11.689 -17.814 1.00 55.06 170 PRO A CA 1
ATOM 1217 C C . PRO A 1 170 ? -0.423 11.005 -18.596 1.00 55.06 170 PRO A C 1
ATOM 1219 O O . PRO A 1 170 ? -1.328 10.436 -17.991 1.00 55.06 170 PRO A O 1
ATOM 1222 N N . ALA A 1 171 ? -0.379 11.058 -19.931 1.00 55.34 171 ALA A N 1
ATOM 1223 C CA . ALA A 1 171 ? -1.338 10.418 -20.824 1.00 55.34 171 ALA A CA 1
ATOM 1224 C C . ALA A 1 171 ? -1.110 8.902 -20.994 1.00 55.34 171 ALA A C 1
ATOM 1226 O O . ALA A 1 171 ? -2.060 8.191 -21.298 1.00 55.34 171 ALA A O 1
ATOM 1227 N N . ASP A 1 172 ? 0.106 8.399 -20.753 1.00 56.91 172 ASP A N 1
ATOM 1228 C CA . ASP A 1 172 ? 0.441 6.971 -20.888 1.00 56.91 172 ASP A CA 1
ATOM 1229 C C . ASP A 1 172 ? 0.136 6.161 -19.610 1.00 56.91 172 ASP A C 1
ATOM 1231 O O . ASP A 1 172 ? 0.221 4.934 -19.610 1.00 56.91 172 ASP A O 1
ATOM 1235 N N . LEU A 1 173 ? -0.198 6.841 -18.504 1.00 54.78 173 LEU A N 1
ATOM 1236 C CA . LEU A 1 173 ? -0.463 6.230 -17.192 1.00 54.78 173 LEU A CA 1
ATOM 1237 C C . LEU A 1 173 ? -1.891 5.687 -17.041 1.00 54.78 173 LEU A C 1
ATOM 1239 O O . LEU A 1 173 ? -2.150 4.911 -16.121 1.00 54.78 173 LEU A O 1
ATOM 1243 N N . PHE A 1 174 ? -2.809 6.074 -17.927 1.00 51.50 174 PHE A N 1
ATOM 1244 C CA . PHE A 1 174 ? -4.177 5.569 -17.944 1.00 51.50 174 PHE A CA 1
ATOM 1245 C C . PHE A 1 174 ? -4.379 4.724 -19.206 1.00 51.50 174 PHE A C 1
ATOM 1247 O O . PHE A 1 174 ? -4.270 5.266 -20.307 1.00 51.50 174 PHE A O 1
ATOM 1254 N N . PRO A 1 175 ? -4.655 3.412 -19.089 1.00 48.78 175 PRO A N 1
ATOM 1255 C CA . PRO A 1 175 ? -5.036 2.628 -20.254 1.00 48.78 175 PRO A CA 1
ATOM 1256 C C . PRO A 1 175 ? -6.371 3.158 -20.802 1.00 48.78 175 PRO A C 1
ATOM 1258 O O . PRO A 1 175 ? -7.289 3.444 -20.028 1.00 48.78 175 PRO A O 1
ATOM 1261 N N . ALA A 1 176 ? -6.437 3.325 -22.125 1.00 38.75 176 ALA A N 1
ATOM 1262 C CA . ALA A 1 176 ? -7.664 3.623 -22.863 1.00 38.75 176 ALA A CA 1
ATOM 1263 C C . ALA A 1 176 ? -8.644 2.440 -22.843 1.00 38.75 176 ALA A C 1
ATOM 1265 O O . ALA A 1 176 ? -8.166 1.281 -22.814 1.00 38.75 176 ALA A O 1
#

Radius of gyration: 17.79 Å; Cα contacts (8 Å, |Δi|>4): 188; chains: 1; bounding box: 45×32×49 Å